Protein AF-A0A6C0CX23-F1 (afdb_monomer_lite)

Radius of gyration: 20.3 Å; chains: 1; bounding box: 56×24×52 Å

InterPro domains:
  IPR005183 Domain of unknown function DUF305, CopM-like [PF03713] (62-118)
  IPR012347 Ferritin-like [G3DSA:1.20.1260.10] (58-123)
  IPR036640 ABC transporter type 1, transmembrane domain superfamily [SSF90123] (1-68)

Secondary structure (DSSP, 8-state):
--SSGGG----HHHHHHHHHHHHHHHHHHHHHHHHHHT---HHHHHHHHHHHHHHHHHHHTTTT--HHHHHHHHHHHHHHHHHHHHHHHTT---HHHHHHHHHHHHHHHHHHHHHHHHHHHT-

pLDDT: mean 91.11, std 6.77, range [58.19, 98.0]

Foldseek 3Di:
DFLDPVLDDDAVLVVLVVVLVVLVVVVVVLVVVCVVVVHDPVVSVVVSVVVNVVSVVCSVVVPPQDPLRVLSVLLRVLRVLLVVLVVVCVPDPDPVSVVVSVVSNVVSVVSSVVSVVVNVVVD

Sequence (123 aa):
MTNDVTNIRNSLGKLYISTIMAFLMGIVEVMMHDFYSGVLSLQYYIPLFVILGTLYYLYKKQYKVNDKEYLNEMIEHHSMALLTSDEILKKTKDDNMILLADSIIKGQQKEISIMKQMVQNMS

Organism: NCBI:txid1070528

Structure (mmCIF, N/CA/C/O backbone):
data_AF-A0A6C0CX23-F1
#
_entry.id   AF-A0A6C0CX23-F1
#
loop_
_atom_site.group_PDB
_atom_site.id
_atom_site.type_symbol
_atom_site.label_atom_id
_atom_site.label_alt_id
_atom_site.label_comp_id
_atom_site.label_asym_id
_atom_site.label_entity_id
_atom_site.label_seq_id
_atom_site.pdbx_PDB_ins_code
_atom_site.Cartn_x
_atom_site.Cartn_y
_atom_site.Cartn_z
_atom_site.occupancy
_atom_site.B_iso_or_equiv
_atom_site.auth_seq_id
_atom_site.auth_comp_id
_atom_site.auth_asym_id
_atom_site.auth_atom_id
_atom_site.pdbx_PDB_model_num
ATOM 1 N N . MET A 1 1 ? -2.390 -7.405 4.747 1.00 62.03 1 MET A N 1
ATOM 2 C CA . MET A 1 1 ? -2.659 -8.147 5.999 1.00 62.03 1 MET A CA 1
ATOM 3 C C . MET A 1 1 ? -3.810 -7.435 6.674 1.00 62.03 1 MET A C 1
ATOM 5 O O . MET A 1 1 ? -3.623 -6.289 7.032 1.00 62.03 1 MET A O 1
ATOM 9 N N . THR A 1 2 ? -4.991 -8.035 6.769 1.00 75.44 2 THR A N 1
ATOM 10 C CA . THR A 1 2 ? -6.193 -7.390 7.329 1.00 75.44 2 THR A CA 1
ATOM 11 C C . THR A 1 2 ? -6.695 -8.192 8.523 1.00 75.44 2 THR A C 1
ATOM 13 O O . THR A 1 2 ? -6.421 -9.388 8.610 1.00 75.44 2 THR A O 1
ATOM 16 N N . ASN A 1 3 ? -7.420 -7.555 9.446 1.00 76.62 3 ASN A N 1
ATOM 17 C CA . ASN A 1 3 ? -8.050 -8.267 10.565 1.00 76.62 3 ASN A CA 1
ATOM 18 C C . ASN A 1 3 ? -9.159 -9.241 10.115 1.00 76.62 3 ASN A C 1
ATOM 20 O O . ASN A 1 3 ? -9.417 -10.233 10.785 1.00 76.62 3 ASN A O 1
ATOM 24 N N . ASP A 1 4 ? -9.786 -8.966 8.970 1.00 79.50 4 ASP A N 1
ATOM 25 C CA . ASP A 1 4 ? -10.860 -9.758 8.377 1.00 79.50 4 ASP A CA 1
ATOM 26 C C . ASP A 1 4 ? -10.644 -9.871 6.860 1.00 79.50 4 ASP A C 1
ATOM 28 O O . ASP A 1 4 ? -10.251 -8.904 6.194 1.00 79.50 4 ASP A O 1
ATOM 32 N N . VAL A 1 5 ? -10.916 -11.049 6.298 1.00 75.25 5 VAL A N 1
ATOM 33 C CA . VAL A 1 5 ? -10.810 -11.335 4.858 1.00 75.25 5 VAL A CA 1
ATOM 34 C C . VAL A 1 5 ? -11.750 -10.473 4.009 1.00 75.25 5 VAL A C 1
ATOM 36 O O . VAL A 1 5 ? -11.439 -10.167 2.861 1.00 75.25 5 VAL A O 1
ATOM 39 N N . THR A 1 6 ? -12.866 -10.013 4.573 1.00 76.94 6 THR A N 1
ATOM 40 C CA . THR A 1 6 ? -13.838 -9.131 3.902 1.00 76.94 6 THR A CA 1
ATOM 41 C C . THR A 1 6 ? -13.318 -7.707 3.685 1.00 76.94 6 THR A C 1
ATOM 43 O O . THR A 1 6 ? -13.873 -6.950 2.880 1.00 76.94 6 THR A O 1
ATOM 46 N N . ASN A 1 7 ? -12.247 -7.328 4.388 1.00 78.19 7 ASN A N 1
ATOM 47 C CA . ASN A 1 7 ? -11.593 -6.029 4.247 1.00 78.19 7 ASN A CA 1
ATOM 48 C C . ASN A 1 7 ? -10.483 -6.037 3.185 1.00 78.19 7 ASN A C 1
ATOM 50 O O . ASN A 1 7 ? -9.908 -4.986 2.920 1.00 78.19 7 ASN A O 1
ATOM 54 N N . ILE A 1 8 ? -10.197 -7.181 2.551 1.00 78.31 8 ILE A N 1
ATOM 55 C CA . ILE A 1 8 ? -9.238 -7.254 1.444 1.00 78.31 8 ILE A CA 1
ATOM 56 C C . ILE A 1 8 ? -9.854 -6.581 0.216 1.00 78.31 8 ILE A C 1
ATOM 58 O O . ILE A 1 8 ? -10.896 -7.004 -0.292 1.00 78.31 8 ILE A O 1
ATOM 62 N N . ARG A 1 9 ? -9.203 -5.525 -0.276 1.00 78.69 9 ARG A N 1
ATOM 63 C CA . ARG A 1 9 ? -9.638 -4.767 -1.453 1.00 78.69 9 ARG A CA 1
ATOM 64 C C . ARG A 1 9 ? -8.506 -4.713 -2.477 1.00 78.69 9 ARG A C 1
ATOM 66 O O . ARG A 1 9 ? -7.341 -4.513 -2.140 1.00 78.69 9 ARG A O 1
ATOM 73 N N . ASN A 1 10 ? -8.834 -4.876 -3.754 1.00 77.81 10 ASN A N 1
ATOM 74 C CA . ASN A 1 10 ? -7.881 -4.594 -4.827 1.00 77.81 10 ASN A CA 1
ATOM 75 C C . ASN A 1 10 ? -7.919 -3.090 -5.115 1.00 77.81 10 ASN A C 1
ATOM 77 O O . ASN A 1 10 ? -8.997 -2.545 -5.350 1.00 77.81 10 ASN A O 1
ATOM 81 N N . SER A 1 11 ? -6.761 -2.429 -5.074 1.00 80.38 11 SER A N 1
ATOM 82 C CA . SER A 1 11 ? -6.629 -1.001 -5.376 1.00 80.38 11 SER A CA 1
ATOM 83 C C . SER A 1 11 ? -5.547 -0.760 -6.425 1.00 80.38 11 SER A C 1
ATOM 85 O O . SER A 1 11 ? -4.601 -1.546 -6.564 1.00 80.38 11 SER A O 1
ATOM 87 N N . LEU A 1 12 ? -5.673 0.351 -7.155 1.00 82.19 12 LEU A N 1
ATOM 88 C CA . LEU A 1 12 ? -4.628 0.804 -8.070 1.00 82.19 12 LEU A CA 1
ATOM 89 C C . LEU A 1 12 ? -3.321 1.108 -7.324 1.00 82.19 12 LEU A C 1
ATOM 91 O O . LEU A 1 12 ? -2.249 0.837 -7.861 1.00 82.19 12 LEU A O 1
ATOM 95 N N . GLY A 1 13 ? -3.388 1.582 -6.075 1.00 82.19 13 GLY A N 1
ATOM 96 C CA . GLY A 1 13 ? -2.213 1.805 -5.227 1.00 82.19 13 GLY A CA 1
ATOM 97 C C . GLY A 1 13 ? -1.351 0.549 -5.070 1.00 82.19 13 GLY A C 1
ATOM 98 O O . GLY A 1 13 ? -0.141 0.590 -5.301 1.00 82.19 13 GLY A O 1
ATOM 99 N N . LYS A 1 14 ? -1.969 -0.608 -4.796 1.00 84.00 14 LYS A N 1
ATOM 100 C CA . LYS A 1 14 ? -1.255 -1.898 -4.725 1.00 84.00 14 LYS A CA 1
ATOM 101 C C . LYS A 1 14 ? -0.624 -2.305 -6.051 1.00 84.00 14 LYS A C 1
ATOM 103 O O . LYS A 1 14 ? 0.480 -2.851 -6.057 1.00 84.00 14 LYS A O 1
ATOM 108 N N . LEU A 1 15 ? -1.300 -2.044 -7.170 1.00 87.12 15 LEU A N 1
ATOM 109 C CA . LEU A 1 15 ? -0.735 -2.278 -8.500 1.00 87.12 15 LEU A CA 1
ATOM 110 C C . LEU A 1 15 ? 0.508 -1.413 -8.729 1.00 87.12 15 LEU A C 1
ATOM 112 O O . LEU A 1 15 ? 1.536 -1.942 -9.146 1.00 87.12 15 LEU A O 1
ATOM 116 N N . TYR A 1 16 ? 0.465 -0.121 -8.390 1.00 86.88 16 TYR A N 1
ATOM 117 C CA . TYR A 1 16 ? 1.638 0.753 -8.482 1.00 86.88 16 TYR A CA 1
ATOM 118 C C . TYR A 1 16 ? 2.799 0.245 -7.619 1.00 86.88 16 TYR A C 1
ATOM 120 O O . TYR A 1 16 ? 3.908 0.091 -8.128 1.00 86.88 16 TYR A O 1
ATOM 128 N N . ILE A 1 17 ? 2.555 -0.064 -6.340 1.00 88.12 17 ILE A N 1
ATOM 129 C CA . ILE A 1 17 ? 3.605 -0.502 -5.405 1.00 88.12 17 ILE A CA 1
ATOM 130 C C . ILE A 1 17 ? 4.211 -1.846 -5.831 1.00 88.12 17 ILE A C 1
ATOM 132 O O . ILE A 1 17 ? 5.432 -1.986 -5.857 1.00 88.12 17 ILE A O 1
ATOM 136 N N . SER A 1 18 ? 3.381 -2.826 -6.203 1.00 91.94 18 SER A N 1
ATOM 137 C CA . SER A 1 18 ? 3.869 -4.134 -6.669 1.00 91.94 18 SER A CA 1
ATOM 138 C C . SER A 1 18 ? 4.678 -4.018 -7.960 1.00 91.94 18 SER A C 1
ATOM 140 O O . SER A 1 18 ? 5.728 -4.647 -8.083 1.00 91.94 18 SER A O 1
ATOM 142 N N . THR A 1 19 ? 4.250 -3.154 -8.883 1.00 92.00 19 THR A N 1
ATOM 143 C CA . THR A 1 19 ? 4.990 -2.881 -10.119 1.00 92.00 19 THR A CA 1
ATOM 144 C C . THR A 1 19 ? 6.337 -2.229 -9.808 1.00 92.00 19 THR A C 1
ATOM 146 O O . THR A 1 19 ? 7.364 -2.709 -10.278 1.00 92.00 19 THR A O 1
ATOM 149 N N . ILE A 1 20 ? 6.374 -1.192 -8.962 1.00 93.12 20 ILE A N 1
ATOM 150 C CA . ILE A 1 20 ? 7.627 -0.539 -8.539 1.00 93.12 20 ILE A CA 1
ATOM 151 C C . ILE A 1 20 ? 8.591 -1.555 -7.913 1.00 93.12 20 ILE A C 1
ATOM 153 O O . ILE A 1 20 ? 9.775 -1.550 -8.244 1.00 93.12 20 ILE A O 1
ATOM 157 N N . MET A 1 21 ? 8.092 -2.455 -7.062 1.00 93.75 21 MET A N 1
ATOM 158 C CA . MET A 1 21 ? 8.912 -3.501 -6.449 1.00 93.75 21 MET A CA 1
ATOM 159 C C . MET A 1 21 ? 9.492 -4.467 -7.487 1.00 93.75 21 MET A C 1
ATOM 161 O O . MET A 1 21 ? 10.675 -4.786 -7.423 1.00 93.75 21 MET A O 1
ATOM 165 N N . ALA A 1 22 ? 8.695 -4.891 -8.471 1.00 94.19 22 ALA A N 1
ATOM 166 C CA . ALA A 1 22 ? 9.182 -5.737 -9.558 1.00 94.19 22 ALA A CA 1
ATOM 167 C C . ALA A 1 22 ? 10.322 -5.058 -10.340 1.00 94.19 22 ALA A C 1
ATOM 169 O O . ALA A 1 22 ? 11.335 -5.690 -10.629 1.00 94.19 22 ALA A O 1
ATOM 170 N N . PHE A 1 23 ? 10.209 -3.755 -10.614 1.00 93.50 23 PHE A N 1
ATOM 171 C CA . PHE A 1 23 ? 11.271 -2.996 -11.282 1.00 93.50 23 PHE A CA 1
ATOM 172 C C . PHE A 1 23 ? 12.522 -2.814 -10.410 1.00 93.50 23 PHE A C 1
ATOM 174 O O . PHE A 1 23 ? 13.633 -2.908 -10.927 1.00 93.50 23 PHE A O 1
ATOM 181 N N . LEU A 1 24 ? 12.368 -2.604 -9.098 1.00 94.25 24 LEU A N 1
ATOM 182 C CA . LEU A 1 24 ? 13.500 -2.581 -8.163 1.00 94.25 24 LEU A CA 1
ATOM 183 C C . LEU A 1 24 ? 14.232 -3.927 -8.131 1.00 94.25 24 LEU A C 1
ATOM 185 O O . LEU A 1 24 ? 15.460 -3.950 -8.183 1.00 94.25 24 LEU A O 1
ATOM 189 N N . MET A 1 25 ? 13.495 -5.040 -8.105 1.00 95.06 25 MET A N 1
ATOM 190 C CA . MET A 1 25 ? 14.083 -6.379 -8.198 1.00 95.06 25 MET A CA 1
ATOM 191 C C . MET A 1 25 ? 14.804 -6.586 -9.531 1.00 95.06 25 MET A C 1
ATOM 193 O O . MET A 1 25 ? 15.925 -7.082 -9.532 1.00 95.06 25 MET A O 1
ATOM 197 N N . GLY A 1 26 ? 14.239 -6.106 -10.642 1.00 93.44 26 GLY A N 1
ATOM 198 C CA . GLY A 1 26 ? 14.914 -6.118 -11.941 1.00 93.44 26 GLY A CA 1
ATOM 199 C C . GLY A 1 26 ? 16.259 -5.379 -11.929 1.00 93.44 26 GLY A C 1
ATOM 200 O O . GLY A 1 26 ? 17.226 -5.858 -12.515 1.00 93.44 26 GLY A O 1
ATOM 201 N N . ILE A 1 27 ? 16.372 -4.254 -11.210 1.00 94.06 27 ILE A N 1
ATOM 202 C CA . ILE A 1 27 ? 17.661 -3.558 -11.029 1.00 94.06 27 ILE A CA 1
ATOM 203 C C . ILE A 1 27 ? 18.653 -4.443 -10.265 1.00 94.06 27 ILE A C 1
ATOM 205 O O . ILE A 1 27 ? 19.814 -4.539 -10.661 1.00 94.06 27 ILE A O 1
ATOM 209 N N . VAL A 1 28 ? 18.207 -5.103 -9.192 1.00 94.75 28 VAL A N 1
ATOM 210 C CA . VAL A 1 28 ? 19.055 -6.013 -8.406 1.00 94.75 28 VAL A CA 1
ATOM 211 C C . VAL A 1 28 ? 19.523 -7.199 -9.252 1.00 94.75 28 VAL A C 1
ATOM 213 O O . VAL A 1 28 ? 20.696 -7.552 -9.192 1.00 94.75 28 VAL A O 1
ATOM 216 N N . GLU A 1 29 ? 18.652 -7.787 -10.071 1.00 94.06 29 GLU A N 1
ATOM 217 C CA . GLU A 1 29 ? 18.990 -8.900 -10.967 1.00 94.06 29 GLU A CA 1
ATOM 218 C C . GLU A 1 29 ? 20.042 -8.511 -12.011 1.00 94.06 29 GLU A C 1
ATOM 220 O O . GLU A 1 29 ? 21.037 -9.222 -12.169 1.00 94.06 29 GLU A O 1
ATOM 225 N N . VAL A 1 30 ? 19.877 -7.358 -12.671 1.00 93.50 30 VAL A N 1
ATOM 226 C CA . VAL A 1 30 ? 20.875 -6.836 -13.622 1.00 93.50 30 VAL A CA 1
ATOM 227 C C . VAL A 1 30 ? 22.201 -6.563 -12.909 1.00 93.50 30 VAL A C 1
ATOM 229 O O . VAL A 1 30 ? 23.259 -6.914 -13.425 1.00 93.50 30 VAL A O 1
ATOM 232 N N . MET A 1 31 ? 22.156 -6.015 -11.693 1.00 93.44 31 MET A N 1
ATOM 233 C CA . MET A 1 31 ? 23.352 -5.746 -10.895 1.00 93.44 31 MET A CA 1
ATOM 234 C C . MET A 1 31 ? 24.081 -7.029 -10.481 1.00 93.44 31 MET A C 1
ATOM 236 O O . MET A 1 31 ? 25.307 -7.091 -10.564 1.00 93.44 31 MET A O 1
ATOM 240 N N . MET A 1 32 ? 23.351 -8.071 -10.075 1.00 94.06 32 MET A N 1
ATOM 241 C CA . MET A 1 32 ? 23.938 -9.379 -9.768 1.00 94.06 32 MET A CA 1
ATOM 242 C C . MET A 1 32 ? 24.561 -10.022 -11.009 1.00 94.06 32 MET A C 1
ATOM 244 O O . MET A 1 32 ? 25.669 -10.554 -10.928 1.00 94.06 32 MET A O 1
ATOM 248 N N . HIS A 1 33 ? 23.876 -9.956 -12.154 1.00 93.50 33 HIS A N 1
ATOM 249 C CA . HIS A 1 33 ? 24.398 -10.463 -13.419 1.00 93.50 33 HIS A CA 1
ATOM 250 C C . HIS A 1 33 ? 25.698 -9.751 -13.810 1.00 93.50 33 HIS A C 1
ATOM 252 O O . HIS A 1 33 ? 26.694 -10.411 -14.105 1.00 93.50 33 HIS A O 1
ATOM 2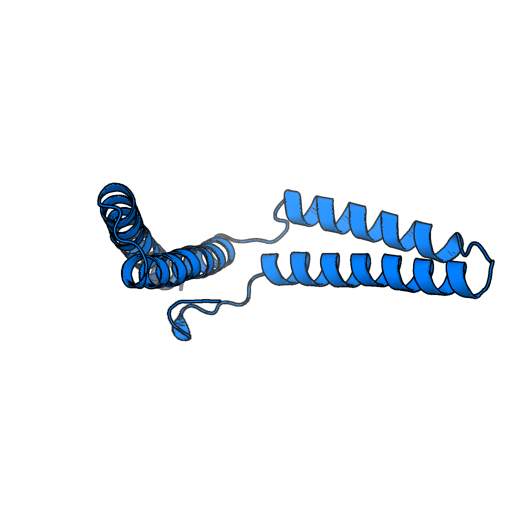58 N N . ASP A 1 34 ? 25.708 -8.419 -13.785 1.00 92.94 34 ASP A N 1
ATOM 259 C CA . ASP A 1 34 ? 26.866 -7.588 -14.129 1.00 92.94 34 ASP 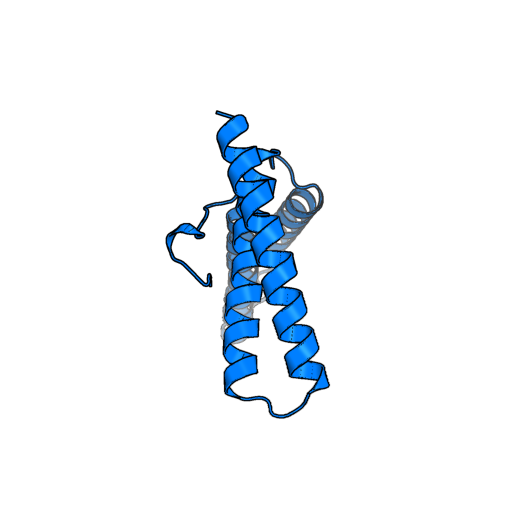A CA 1
ATOM 260 C C . ASP A 1 34 ? 28.054 -7.845 -13.193 1.00 92.94 34 ASP A C 1
ATOM 262 O O . ASP A 1 34 ? 29.189 -7.996 -13.647 1.00 92.94 34 ASP A O 1
ATOM 266 N N . PHE A 1 35 ? 27.793 -8.002 -11.892 1.00 92.75 35 PHE A N 1
ATOM 267 C CA . PHE A 1 35 ? 28.823 -8.365 -10.920 1.00 92.75 35 PHE A CA 1
ATOM 268 C C . PHE A 1 35 ? 29.438 -9.742 -11.208 1.00 92.75 35 PHE A C 1
ATOM 270 O O . PHE A 1 35 ? 30.656 -9.897 -11.145 1.00 92.75 35 PHE A O 1
ATOM 277 N N . TYR A 1 36 ? 28.616 -10.739 -11.550 1.00 94.75 36 TYR A N 1
ATOM 278 C CA . TYR A 1 36 ? 29.088 -12.095 -11.850 1.00 94.75 36 TYR A CA 1
ATOM 279 C C . TYR A 1 36 ? 29.837 -12.190 -13.189 1.00 94.75 36 TYR A C 1
ATOM 281 O O . TYR A 1 36 ? 30.808 -12.934 -13.310 1.00 94.75 36 TYR A O 1
ATOM 289 N N . SER A 1 37 ? 29.393 -11.442 -14.197 1.00 90.44 37 SER A N 1
ATOM 290 C CA . SER A 1 37 ? 29.947 -11.475 -15.558 1.00 90.44 37 SER A CA 1
ATOM 291 C C . SER A 1 37 ? 31.075 -10.463 -15.794 1.00 90.44 37 SER A C 1
ATOM 293 O O . SER A 1 37 ? 31.747 -10.532 -16.823 1.00 90.44 37 SER A O 1
ATOM 295 N N . GLY A 1 38 ? 31.308 -9.539 -14.856 1.00 91.38 38 GLY A N 1
ATOM 296 C CA . GLY A 1 38 ? 32.348 -8.514 -14.954 1.00 91.38 38 GLY A CA 1
ATOM 297 C C . GLY A 1 38 ? 32.091 -7.468 -16.043 1.00 91.38 38 GLY A C 1
ATOM 298 O O . GLY A 1 38 ? 33.024 -6.776 -16.450 1.00 91.38 38 GLY A O 1
ATOM 299 N N . VAL A 1 39 ? 30.852 -7.354 -16.535 1.00 89.88 39 VAL A N 1
ATOM 300 C CA . VAL A 1 39 ? 30.442 -6.344 -17.523 1.00 89.88 39 VAL A CA 1
ATOM 301 C C . VAL A 1 39 ? 29.531 -5.301 -16.885 1.00 89.88 39 VAL A C 1
ATOM 303 O O . VAL A 1 39 ? 28.952 -5.533 -15.832 1.00 89.88 39 VAL A O 1
ATOM 306 N N . LEU A 1 40 ? 29.390 -4.145 -17.534 1.00 88.81 40 LEU A N 1
ATOM 307 C CA . LEU A 1 40 ? 28.451 -3.105 -17.118 1.00 88.81 40 LEU A CA 1
ATOM 308 C C . LEU A 1 40 ? 27.384 -2.912 -18.197 1.00 88.81 40 LEU A C 1
ATOM 310 O O . LEU A 1 40 ? 27.614 -2.243 -19.209 1.00 88.81 40 LEU A O 1
ATOM 314 N N . SER A 1 41 ? 26.199 -3.476 -17.977 1.00 88.12 41 SER A N 1
ATOM 315 C CA . SER A 1 41 ? 25.123 -3.514 -18.968 1.00 88.12 41 SER A CA 1
ATOM 316 C C . SER A 1 41 ? 24.245 -2.260 -18.904 1.00 88.12 41 SER A C 1
ATOM 318 O O . SER A 1 41 ? 23.045 -2.311 -18.625 1.00 88.12 41 SER A O 1
ATOM 320 N N . LEU A 1 42 ? 24.846 -1.102 -19.195 1.00 87.75 42 LEU A N 1
ATOM 321 C CA . LEU A 1 42 ? 24.230 0.226 -19.044 1.00 87.75 42 LEU A CA 1
ATOM 322 C C . LEU A 1 42 ? 22.903 0.389 -19.816 1.00 87.75 42 LEU A C 1
ATOM 324 O O . LEU A 1 42 ? 22.011 1.119 -19.381 1.00 87.75 42 LEU A O 1
ATOM 328 N N . GLN A 1 43 ? 22.740 -0.359 -20.912 1.00 90.69 43 GLN A N 1
ATOM 329 C CA . GLN A 1 43 ? 21.519 -0.414 -21.722 1.00 90.69 43 GLN A CA 1
ATOM 330 C C . GLN A 1 43 ? 20.261 -0.848 -20.949 1.00 90.69 43 GLN A C 1
ATOM 332 O O . GLN A 1 43 ? 19.169 -0.433 -21.325 1.00 90.69 43 GLN A O 1
ATOM 337 N N . TYR A 1 44 ? 20.387 -1.641 -19.875 1.00 90.81 44 TYR A N 1
ATOM 338 C CA . TYR A 1 44 ? 19.238 -2.086 -19.072 1.00 90.81 44 TYR A CA 1
ATOM 339 C C . TYR A 1 44 ? 18.902 -1.110 -17.940 1.00 90.81 44 TYR A C 1
ATOM 341 O O . TYR A 1 44 ? 17.730 -0.914 -17.628 1.00 90.81 44 TYR A O 1
ATOM 349 N N . TYR A 1 45 ? 19.895 -0.433 -17.359 1.00 92.38 45 TYR A N 1
ATOM 350 C CA . TYR A 1 45 ? 19.650 0.512 -16.265 1.00 92.38 45 TYR A CA 1
ATOM 351 C C . TYR A 1 45 ? 18.880 1.751 -16.723 1.00 92.38 45 TYR A C 1
ATOM 353 O O . TYR A 1 45 ? 17.950 2.168 -16.036 1.00 92.38 45 TYR A O 1
ATOM 361 N N . ILE A 1 46 ? 19.220 2.328 -17.882 1.00 92.94 46 ILE A N 1
ATOM 362 C CA . ILE A 1 46 ? 18.549 3.536 -18.398 1.00 92.94 46 ILE A CA 1
ATOM 363 C C . ILE A 1 46 ? 17.018 3.360 -18.469 1.00 92.94 46 ILE A C 1
ATOM 365 O O . ILE A 1 46 ? 16.311 4.152 -17.838 1.00 92.94 46 ILE A O 1
ATOM 369 N N . PRO A 1 47 ? 16.466 2.352 -19.176 1.00 94.25 47 PRO A N 1
ATOM 370 C CA . PRO A 1 47 ? 15.020 2.171 -19.244 1.00 94.25 47 PRO A CA 1
ATOM 371 C C . PRO A 1 47 ? 14.411 1.828 -17.880 1.00 94.25 47 PRO A C 1
ATOM 373 O O . PRO A 1 47 ? 13.345 2.354 -17.565 1.00 94.25 47 PRO A O 1
ATOM 376 N N . LEU A 1 48 ? 15.084 1.026 -17.043 1.00 93.25 48 LEU A N 1
ATOM 377 C CA . LEU A 1 48 ? 14.600 0.701 -15.694 1.00 93.25 48 LEU A CA 1
ATOM 378 C C . LEU A 1 48 ? 14.422 1.962 -14.835 1.00 93.25 48 LEU A C 1
ATOM 380 O O . LEU A 1 48 ? 13.356 2.154 -14.251 1.00 93.25 48 LEU A O 1
ATOM 384 N N . PHE A 1 49 ? 15.410 2.862 -14.807 1.00 93.88 49 PHE A N 1
ATOM 385 C CA . PHE A 1 49 ? 15.323 4.113 -14.045 1.00 93.88 49 PHE A CA 1
ATOM 386 C C . PHE A 1 49 ? 14.274 5.082 -14.605 1.00 93.88 49 PHE A C 1
ATOM 388 O O . PHE A 1 49 ? 13.551 5.708 -13.828 1.00 93.88 49 PHE A O 1
ATOM 395 N N . VAL A 1 50 ? 14.139 5.191 -15.932 1.00 95.50 50 VAL A N 1
ATOM 396 C CA . VAL A 1 50 ? 13.107 6.036 -16.565 1.00 95.50 50 VAL A CA 1
ATOM 397 C C . VAL A 1 50 ? 11.700 5.528 -16.238 1.00 95.50 50 VAL A C 1
ATOM 399 O O . VAL A 1 50 ? 10.825 6.319 -15.864 1.00 95.50 50 VAL A O 1
ATOM 402 N N . ILE A 1 51 ? 11.477 4.214 -16.334 1.00 94.62 51 ILE A N 1
ATOM 403 C CA . ILE A 1 51 ? 10.191 3.594 -15.995 1.00 94.62 51 ILE A CA 1
ATOM 404 C C . ILE A 1 51 ? 9.890 3.794 -14.509 1.00 94.62 51 ILE A C 1
ATOM 406 O O . ILE A 1 51 ? 8.795 4.236 -14.162 1.00 94.62 51 ILE A O 1
ATOM 410 N N . LEU A 1 52 ? 10.864 3.544 -13.634 1.00 94.50 52 LEU A N 1
ATOM 411 C CA . LEU A 1 52 ? 10.696 3.683 -12.190 1.00 94.50 52 LEU A CA 1
ATOM 412 C C . LEU A 1 52 ? 10.394 5.133 -11.786 1.00 94.50 52 LEU A C 1
ATOM 414 O O . LEU A 1 52 ? 9.476 5.367 -11.001 1.00 94.50 52 LEU A O 1
ATOM 418 N N . GLY A 1 53 ? 11.083 6.113 -12.379 1.00 94.44 53 GLY A N 1
ATOM 419 C CA . GLY A 1 53 ? 10.795 7.536 -12.173 1.00 94.44 53 GLY A CA 1
ATOM 420 C C . GLY A 1 53 ? 9.389 7.931 -12.636 1.00 94.44 53 GLY A C 1
ATOM 421 O O . GLY A 1 53 ? 8.683 8.660 -11.935 1.00 94.44 53 GLY A O 1
ATOM 422 N N . THR A 1 54 ? 8.945 7.396 -13.776 1.00 93.75 54 THR A N 1
ATOM 423 C CA . THR A 1 54 ? 7.589 7.625 -14.299 1.00 93.75 54 THR A CA 1
ATOM 424 C C . THR A 1 54 ? 6.524 7.015 -13.384 1.00 93.75 54 THR A C 1
ATOM 426 O O . THR A 1 54 ? 5.564 7.693 -13.019 1.00 93.75 54 THR A O 1
ATOM 429 N N . LEU A 1 55 ? 6.701 5.760 -12.959 1.00 92.50 55 LEU A N 1
ATOM 430 C CA . LEU A 1 55 ? 5.791 5.079 -12.031 1.00 92.50 55 LEU A CA 1
ATOM 431 C C . LEU A 1 55 ? 5.725 5.786 -10.675 1.00 92.50 55 LEU A C 1
ATOM 433 O O . LEU A 1 55 ? 4.633 5.989 -10.146 1.00 92.50 55 LEU A O 1
ATOM 437 N N . TYR A 1 56 ? 6.870 6.221 -10.143 1.00 92.38 56 TYR A N 1
ATOM 438 C CA . TYR A 1 56 ? 6.932 7.009 -8.914 1.00 92.38 56 TYR A CA 1
ATOM 439 C C . TYR A 1 56 ? 6.140 8.318 -9.037 1.00 92.38 56 TYR A C 1
ATOM 441 O O . TYR A 1 56 ? 5.354 8.658 -8.150 1.00 92.38 56 TYR A O 1
ATOM 449 N N . TYR A 1 57 ? 6.292 9.035 -10.155 1.00 93.94 57 TYR A N 1
ATOM 450 C CA . TYR A 1 57 ? 5.529 10.256 -10.417 1.00 93.94 57 TYR A CA 1
ATOM 451 C C . TYR A 1 57 ? 4.015 9.994 -10.480 1.00 93.94 57 TYR A C 1
ATOM 453 O O . TYR A 1 57 ? 3.238 10.723 -9.858 1.00 93.94 57 TYR A O 1
ATOM 461 N N . LEU A 1 58 ? 3.589 8.940 -11.186 1.00 91.44 58 LEU A N 1
ATOM 462 C CA . LEU A 1 58 ? 2.175 8.560 -11.292 1.00 91.44 58 LEU A CA 1
ATOM 463 C C . LEU A 1 58 ? 1.576 8.166 -9.937 1.00 91.44 58 LEU A C 1
ATOM 465 O O . LEU A 1 58 ? 0.472 8.608 -9.613 1.00 91.44 58 LEU A O 1
ATOM 469 N N . TYR A 1 59 ? 2.322 7.403 -9.133 1.00 89.38 59 TYR A N 1
ATOM 470 C CA . TYR A 1 59 ? 1.927 7.028 -7.776 1.00 89.38 59 TYR A CA 1
ATOM 471 C C . TYR A 1 59 ? 1.774 8.257 -6.877 1.00 89.38 59 TYR A C 1
ATOM 473 O O . TYR A 1 59 ? 0.752 8.419 -6.211 1.00 89.38 59 TYR A O 1
ATOM 481 N N . LYS A 1 60 ? 2.744 9.181 -6.901 1.00 89.00 60 LYS A N 1
ATOM 482 C CA . LYS A 1 60 ? 2.677 10.418 -6.108 1.00 89.00 60 LYS A CA 1
ATOM 483 C C . LYS A 1 60 ? 1.478 11.285 -6.493 1.00 89.00 60 LYS A C 1
ATOM 485 O O . LYS A 1 60 ? 0.872 11.912 -5.631 1.00 89.00 60 LYS A O 1
ATOM 490 N N . LYS A 1 61 ? 1.133 11.322 -7.780 1.00 90.88 61 LYS A N 1
ATOM 491 C CA . LYS A 1 61 ? -0.027 12.066 -8.283 1.00 90.88 61 LYS A CA 1
ATOM 492 C C . LYS A 1 61 ? -1.356 11.337 -8.051 1.00 90.88 61 LYS A C 1
ATOM 494 O O . LYS A 1 61 ? -2.395 11.929 -8.319 1.00 90.88 61 LYS A O 1
ATOM 499 N N . GLN A 1 62 ? -1.328 10.082 -7.587 1.00 84.25 62 GLN A N 1
ATOM 500 C CA . GLN A 1 62 ? -2.508 9.222 -7.437 1.00 84.25 62 GLN A CA 1
ATOM 501 C C . GLN A 1 62 ? -3.336 9.182 -8.734 1.00 84.25 62 GLN A C 1
ATOM 503 O O . GLN A 1 62 ? -4.560 9.311 -8.747 1.00 84.25 62 GLN A O 1
ATOM 508 N N . TYR A 1 63 ? -2.646 9.060 -9.873 1.00 81.81 63 TYR A N 1
ATOM 509 C CA . TYR A 1 63 ? -3.288 9.143 -11.180 1.00 81.81 63 TYR A CA 1
ATOM 510 C C . TYR A 1 63 ? -4.263 7.972 -11.383 1.00 81.81 63 TYR A C 1
ATOM 512 O O . TYR A 1 63 ? -3.851 6.811 -11.323 1.00 81.81 63 TYR A O 1
ATOM 520 N N . LYS A 1 64 ? -5.531 8.307 -11.671 1.00 83.06 64 LYS A N 1
ATOM 521 C CA . LYS A 1 64 ? -6.703 7.413 -11.803 1.00 83.06 64 LYS A CA 1
ATOM 522 C C . LYS A 1 64 ? -7.296 6.852 -10.507 1.00 83.06 64 LYS A C 1
ATOM 524 O O . LYS A 1 64 ? -8.254 6.095 -10.605 1.00 83.06 64 LYS A O 1
ATOM 529 N N . VAL A 1 65 ? -6.816 7.254 -9.333 1.00 86.19 65 VAL A N 1
ATOM 530 C CA . VAL A 1 65 ? -7.460 6.863 -8.072 1.00 86.19 65 VAL A CA 1
ATOM 531 C C . VAL A 1 65 ? -8.721 7.700 -7.879 1.00 86.19 65 VAL A C 1
ATOM 533 O O . VAL A 1 65 ? -8.651 8.924 -7.784 1.00 86.19 65 VAL A O 1
ATOM 536 N N . ASN A 1 66 ? -9.880 7.044 -7.878 1.00 89.00 66 ASN A N 1
ATOM 537 C CA . ASN A 1 66 ? -11.175 7.681 -7.621 1.00 89.00 66 ASN A CA 1
ATOM 538 C C . ASN A 1 66 ? -11.577 7.564 -6.140 1.00 89.00 66 ASN A C 1
ATOM 540 O O . ASN A 1 66 ? -10.974 6.802 -5.384 1.00 89.00 66 ASN A O 1
ATOM 544 N N . ASP A 1 67 ? -12.628 8.280 -5.732 1.00 91.31 67 ASP A N 1
ATOM 545 C CA . ASP A 1 67 ? -13.099 8.301 -4.338 1.00 91.31 67 ASP A CA 1
ATOM 546 C C . ASP A 1 67 ? -13.401 6.894 -3.796 1.00 91.31 67 ASP A C 1
ATOM 548 O O . ASP A 1 67 ? -13.063 6.567 -2.660 1.00 91.31 67 ASP A O 1
ATOM 552 N N . LYS A 1 68 ? -13.984 6.018 -4.624 1.00 90.25 68 LYS A N 1
ATOM 553 C CA . LYS A 1 68 ? -14.310 4.638 -4.238 1.00 90.25 68 LYS A CA 1
ATOM 554 C C . LYS A 1 68 ? -13.053 3.797 -4.009 1.00 90.25 68 LYS A C 1
ATOM 556 O O . LYS A 1 68 ? -12.999 3.027 -3.053 1.00 90.25 68 LYS A O 1
ATOM 561 N N . GLU A 1 69 ? -12.051 3.921 -4.872 1.00 88.81 69 GLU A N 1
ATOM 562 C CA . GLU A 1 69 ? -10.753 3.255 -4.727 1.00 88.81 69 GLU A CA 1
ATOM 563 C C . GLU A 1 69 ? -9.992 3.769 -3.510 1.00 88.81 69 GLU A C 1
ATOM 565 O O . GLU A 1 69 ? -9.468 2.958 -2.747 1.00 88.81 69 GLU A O 1
ATOM 570 N N . TYR A 1 70 ? -10.008 5.083 -3.284 1.00 90.81 70 TYR A N 1
ATOM 571 C CA . TYR A 1 70 ? -9.433 5.700 -2.095 1.00 90.81 70 TYR A CA 1
ATOM 572 C C . TYR A 1 70 ? -10.068 5.144 -0.813 1.00 90.81 70 TYR A C 1
ATOM 574 O O . TYR A 1 70 ? -9.359 4.659 0.069 1.00 90.81 70 TYR A O 1
ATOM 582 N N . LEU A 1 71 ? -11.403 5.121 -0.728 1.00 92.44 71 LEU A N 1
ATOM 583 C CA . LEU A 1 71 ? -12.114 4.569 0.431 1.00 92.44 71 LEU A CA 1
ATOM 584 C C . LEU A 1 71 ? -11.826 3.077 0.629 1.00 92.44 71 LEU A C 1
ATOM 586 O O . LEU A 1 71 ? -11.630 2.631 1.756 1.00 92.44 71 LEU A O 1
ATOM 590 N N . ASN A 1 72 ? -11.771 2.297 -0.452 1.00 90.62 72 ASN A N 1
ATOM 591 C CA . ASN A 1 72 ? -11.424 0.878 -0.386 1.00 90.62 72 ASN A CA 1
ATOM 592 C C . ASN A 1 72 ? -10.013 0.651 0.171 1.00 90.62 72 ASN A C 1
ATOM 594 O O . ASN A 1 72 ? -9.825 -0.226 1.014 1.00 90.62 72 ASN A O 1
ATOM 598 N N . GLU A 1 73 ? -9.037 1.435 -0.285 1.00 89.88 73 GLU A N 1
ATOM 599 C CA . GLU A 1 73 ? -7.658 1.359 0.197 1.00 89.88 73 GLU A CA 1
ATOM 600 C C . GLU A 1 73 ? -7.551 1.774 1.668 1.00 89.88 73 GLU A C 1
ATOM 602 O O . GLU A 1 73 ? -6.883 1.102 2.452 1.00 89.88 73 GLU A O 1
ATOM 607 N N . MET A 1 74 ? -8.271 2.823 2.075 1.00 93.25 74 MET A N 1
ATOM 608 C CA . MET A 1 74 ? -8.288 3.273 3.466 1.00 93.25 74 MET A CA 1
ATOM 609 C C . MET A 1 74 ? -8.976 2.275 4.402 1.00 93.25 74 MET A C 1
ATOM 611 O O . MET A 1 74 ? -8.455 2.036 5.490 1.00 93.25 74 MET A O 1
ATOM 615 N N . ILE A 1 75 ? -10.078 1.634 3.987 1.00 93.12 75 ILE A N 1
ATOM 616 C CA . ILE A 1 75 ? -10.714 0.545 4.753 1.00 93.12 75 ILE A CA 1
ATOM 617 C C . ILE A 1 75 ? -9.702 -0.567 5.029 1.00 93.12 75 ILE A C 1
ATOM 619 O O . ILE A 1 75 ? -9.580 -1.033 6.164 1.00 93.12 75 ILE A O 1
ATOM 623 N N . GLU A 1 76 ? -8.960 -0.979 4.003 1.00 90.94 76 GLU A N 1
ATOM 624 C CA . GLU A 1 76 ? -7.944 -2.008 4.158 1.00 90.94 76 GLU A CA 1
ATOM 625 C C . GLU A 1 76 ? -6.793 -1.545 5.064 1.00 90.94 76 GLU A C 1
ATOM 627 O O . GLU A 1 76 ? -6.426 -2.269 5.991 1.00 90.94 76 GLU A O 1
ATOM 632 N N . HIS A 1 77 ? -6.257 -0.342 4.846 1.00 91.06 77 HIS A N 1
ATOM 633 C CA . HIS A 1 77 ? -5.178 0.225 5.657 1.00 91.06 77 HIS A CA 1
ATOM 634 C C . HIS A 1 77 ? -5.550 0.273 7.148 1.00 91.06 77 HIS A C 1
ATOM 636 O O . HIS A 1 77 ? -4.799 -0.209 7.995 1.00 91.06 77 HIS A O 1
ATOM 642 N N . HIS A 1 78 ? -6.748 0.772 7.465 1.00 94.62 78 HIS A N 1
ATOM 643 C CA . HIS A 1 78 ? -7.247 0.852 8.839 1.00 94.62 78 HIS A CA 1
ATOM 644 C C . HIS A 1 78 ? -7.418 -0.543 9.452 1.00 94.62 78 HIS A C 1
ATOM 646 O O . HIS A 1 78 ? -7.098 -0.768 10.618 1.00 94.62 78 HIS A O 1
ATOM 652 N N . SER A 1 79 ? -7.850 -1.527 8.656 1.00 92.19 79 SER A N 1
ATOM 653 C CA . SER A 1 79 ? -7.995 -2.908 9.127 1.00 92.19 79 SER A CA 1
ATOM 654 C C . SER A 1 79 ? -6.663 -3.568 9.512 1.00 92.19 79 SER A C 1
ATOM 656 O O . SER A 1 79 ? -6.652 -4.470 10.353 1.00 92.19 79 SER A O 1
ATOM 658 N N . MET A 1 80 ? -5.538 -3.119 8.936 1.00 91.75 80 MET A N 1
ATOM 659 C CA . MET A 1 80 ? -4.204 -3.585 9.331 1.00 91.75 80 MET A CA 1
ATOM 660 C C . MET A 1 80 ? -3.841 -3.073 10.728 1.00 91.75 80 MET A C 1
ATOM 662 O O . MET A 1 80 ? -3.315 -3.834 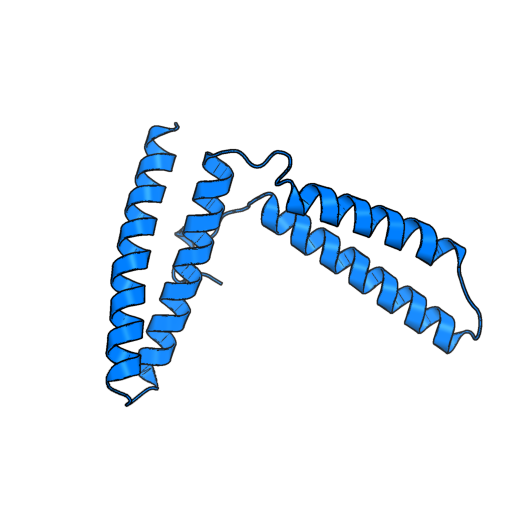11.536 1.00 91.75 80 MET A O 1
ATOM 666 N N . ALA A 1 81 ? -4.174 -1.810 11.026 1.00 92.62 81 ALA A N 1
ATOM 667 C CA . ALA A 1 81 ? -3.939 -1.207 12.335 1.00 92.62 81 ALA A CA 1
ATOM 668 C C . ALA A 1 81 ? -4.717 -1.939 13.439 1.00 92.62 81 ALA A C 1
ATOM 670 O O . ALA A 1 81 ? -4.152 -2.212 14.495 1.00 92.62 81 ALA A O 1
ATOM 671 N N . LEU A 1 82 ? -5.970 -2.333 13.167 1.00 94.44 82 LEU A N 1
ATOM 672 C CA . LEU A 1 82 ? -6.764 -3.165 14.080 1.00 94.44 82 LEU A CA 1
ATOM 673 C C . LEU A 1 82 ? -6.056 -4.486 14.405 1.00 94.44 82 LEU A C 1
ATOM 675 O O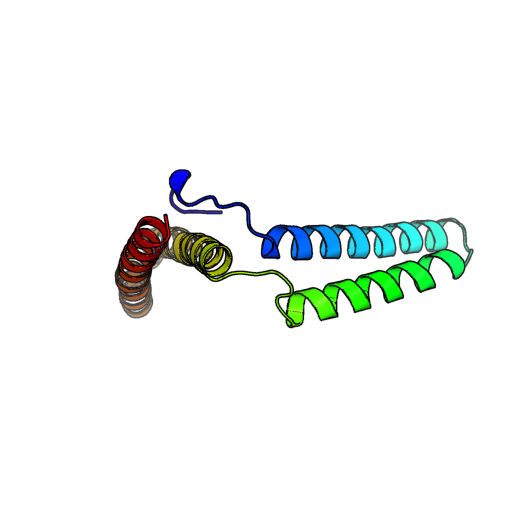 . LEU A 1 82 ? -5.871 -4.806 15.575 1.00 94.44 82 LEU A O 1
ATOM 679 N N . LEU A 1 83 ? -5.587 -5.205 13.378 1.00 93.81 83 LEU A N 1
ATOM 680 C CA . LEU A 1 83 ? -4.869 -6.473 13.546 1.00 93.81 83 LEU A CA 1
ATOM 681 C C . LEU A 1 83 ? -3.617 -6.307 14.423 1.00 93.81 83 LEU A C 1
ATOM 683 O O . LEU A 1 83 ? -3.384 -7.099 15.334 1.00 93.81 83 LEU A O 1
ATOM 687 N N . THR A 1 84 ? -2.797 -5.287 14.153 1.00 95.19 84 THR A N 1
ATOM 688 C CA . THR A 1 84 ? -1.561 -5.057 14.915 1.00 95.19 84 THR A CA 1
ATOM 689 C C . THR A 1 84 ? -1.824 -4.566 16.339 1.00 95.19 84 THR A C 1
ATOM 691 O O . THR A 1 84 ? -1.089 -4.952 17.249 1.00 95.19 84 THR A O 1
ATOM 694 N N . SER A 1 85 ? -2.875 -3.765 16.547 1.00 95.75 85 SER A N 1
ATOM 695 C CA . SER A 1 85 ? -3.296 -3.309 17.877 1.00 95.75 85 SER A CA 1
ATOM 696 C C . SER A 1 85 ? -3.825 -4.468 18.730 1.00 95.75 85 SER A C 1
ATOM 698 O O . SER A 1 85 ? -3.431 -4.610 19.887 1.00 95.75 85 SER A O 1
ATOM 700 N N . ASP A 1 86 ? -4.635 -5.360 18.155 1.00 95.00 86 ASP A N 1
ATOM 701 C CA . ASP A 1 86 ? -5.103 -6.568 18.848 1.00 95.00 86 ASP A CA 1
ATOM 702 C C . ASP A 1 86 ? -3.934 -7.487 19.239 1.00 95.00 86 ASP A C 1
ATOM 704 O O . ASP A 1 86 ? -3.928 -8.095 20.311 1.00 95.00 86 ASP A O 1
ATOM 708 N N . GLU A 1 87 ? -2.911 -7.590 18.388 1.00 95.75 87 GLU A N 1
ATOM 709 C CA . GLU A 1 87 ? -1.725 -8.400 18.667 1.00 95.75 87 GLU A CA 1
ATOM 710 C C . GLU A 1 87 ? -0.827 -7.818 19.765 1.00 95.75 87 GLU A C 1
ATOM 712 O O . GLU A 1 87 ? -0.261 -8.589 20.549 1.00 95.75 87 GLU A O 1
ATOM 717 N N . ILE A 1 88 ? -0.674 -6.490 19.848 1.00 96.12 88 ILE A N 1
ATOM 718 C CA . ILE A 1 88 ? 0.139 -5.875 20.909 1.00 96.12 88 ILE A CA 1
ATOM 719 C C . ILE A 1 88 ? -0.566 -5.940 22.266 1.00 96.12 88 ILE A C 1
ATOM 721 O O . ILE A 1 88 ? 0.104 -6.201 23.267 1.00 96.12 88 ILE A O 1
ATOM 725 N N . LEU A 1 89 ? -1.899 -5.821 22.308 1.00 96.31 89 LEU A N 1
ATOM 726 C CA . LEU A 1 89 ? -2.692 -5.941 23.539 1.00 96.31 89 LEU A CA 1
ATOM 727 C C . LEU A 1 89 ? -2.524 -7.299 24.236 1.00 96.31 89 LEU A C 1
ATOM 729 O O . LEU A 1 89 ? -2.561 -7.374 25.459 1.00 96.31 89 LEU A O 1
ATOM 733 N N . LYS A 1 90 ? -2.260 -8.373 23.481 1.00 95.88 90 LYS A N 1
ATOM 734 C CA . LYS A 1 90 ? -1.992 -9.714 24.039 1.00 95.88 90 LYS A CA 1
ATOM 735 C C . LYS A 1 90 ? -0.622 -9.839 24.716 1.00 95.88 90 LYS A C 1
ATOM 737 O O . LYS A 1 90 ? -0.384 -10.812 25.429 1.00 95.88 90 LYS A O 1
ATOM 742 N N . LYS A 1 91 ? 0.307 -8.923 24.428 1.00 96.44 91 LYS A N 1
ATOM 743 C CA . LYS A 1 91 ? 1.736 -9.045 24.777 1.00 96.44 91 LYS A CA 1
ATOM 744 C C . LYS A 1 91 ? 2.197 -7.957 25.741 1.00 96.44 91 LYS A C 1
ATOM 746 O O . LYS A 1 91 ? 3.078 -8.209 26.562 1.00 96.44 91 LYS A O 1
ATOM 751 N N . THR A 1 92 ? 1.643 -6.754 25.621 1.00 96.00 92 THR A N 1
ATOM 752 C CA . THR A 1 92 ? 2.058 -5.601 26.419 1.00 96.00 92 THR A CA 1
ATOM 753 C C . THR A 1 92 ? 1.480 -5.639 27.834 1.00 96.00 92 THR A C 1
ATOM 755 O O . THR A 1 92 ? 0.412 -6.193 28.077 1.00 96.00 92 THR A O 1
ATOM 758 N N . LYS A 1 93 ? 2.208 -5.035 28.775 1.00 96.50 93 LYS A N 1
ATOM 759 C CA . LYS A 1 93 ? 1.773 -4.785 30.161 1.00 96.50 93 LYS A CA 1
ATOM 760 C C . LYS A 1 93 ? 1.841 -3.300 30.532 1.00 96.50 93 LYS A C 1
ATOM 762 O O . LYS A 1 93 ? 1.608 -2.955 31.680 1.00 96.50 93 LYS A O 1
ATOM 767 N N . ASP A 1 94 ? 2.236 -2.446 29.588 1.00 98.00 94 ASP A N 1
ATOM 768 C CA . ASP A 1 94 ? 2.305 -1.000 29.789 1.00 98.00 94 ASP A CA 1
ATOM 769 C C . ASP A 1 94 ? 0.911 -0.400 29.591 1.00 98.00 94 ASP A C 1
ATOM 771 O O . ASP A 1 94 ? 0.364 -0.451 28.485 1.00 98.00 94 ASP A O 1
ATOM 775 N N . ASP A 1 95 ? 0.356 0.179 30.655 1.00 97.38 95 ASP A N 1
ATOM 776 C CA . ASP A 1 95 ? -0.971 0.798 30.660 1.00 97.38 95 ASP A CA 1
ATOM 777 C C . ASP A 1 95 ? -1.112 1.881 29.579 1.00 97.38 95 ASP A C 1
ATOM 779 O O . ASP A 1 95 ? -2.168 2.001 28.958 1.00 97.38 95 ASP A O 1
ATOM 783 N N . ASN A 1 96 ? -0.044 2.629 29.274 1.00 9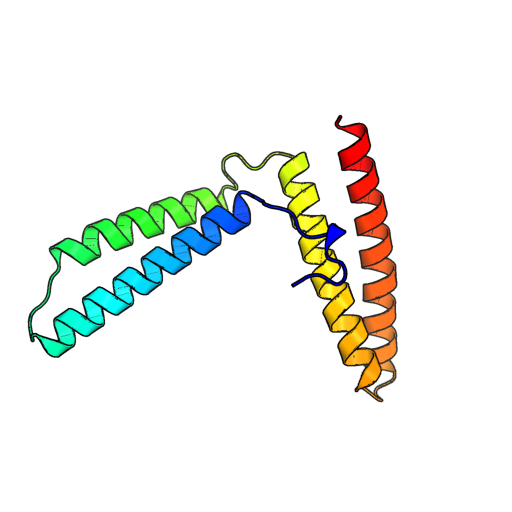7.62 96 ASN A N 1
ATOM 784 C CA . ASN A 1 96 ? -0.083 3.648 28.222 1.00 97.62 96 ASN A CA 1
ATOM 785 C C . ASN A 1 96 ? -0.237 3.015 26.835 1.00 97.62 96 ASN A C 1
ATOM 787 O O . ASN A 1 96 ? -0.974 3.531 25.993 1.00 97.62 96 ASN A O 1
ATOM 791 N N . MET A 1 97 ? 0.435 1.885 26.597 1.00 97.31 97 MET A N 1
ATOM 792 C CA . MET A 1 97 ? 0.316 1.149 25.336 1.00 97.31 97 MET A CA 1
ATOM 793 C C . MET A 1 97 ? -1.060 0.504 25.191 1.00 97.31 97 MET A C 1
ATOM 795 O O . MET A 1 97 ? -1.609 0.511 24.091 1.00 97.31 97 MET A O 1
ATOM 799 N N . ILE A 1 98 ? -1.633 -0.008 26.285 1.00 97.62 98 ILE A N 1
ATOM 800 C CA . ILE A 1 98 ? -2.994 -0.562 26.292 1.00 97.62 98 ILE A CA 1
ATOM 801 C C . ILE A 1 98 ? -4.005 0.526 25.924 1.00 97.62 98 ILE A C 1
ATOM 803 O O . ILE A 1 98 ? -4.789 0.348 24.992 1.00 97.62 98 ILE A O 1
ATOM 807 N N . LEU A 1 99 ? -3.937 1.683 26.590 1.00 97.88 99 LEU A N 1
ATOM 808 C CA . LEU A 1 99 ? -4.8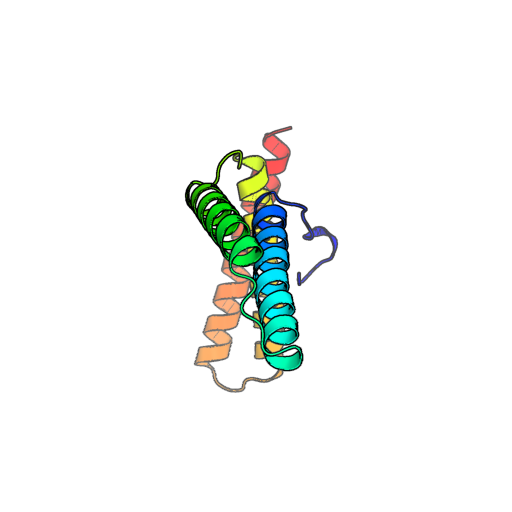26 2.815 26.317 1.00 97.88 99 LEU A CA 1
ATOM 809 C C . LEU A 1 99 ? -4.702 3.319 24.873 1.00 97.88 99 LEU A C 1
ATOM 811 O O . LEU A 1 99 ? -5.712 3.625 24.234 1.00 97.88 99 LEU A O 1
ATOM 815 N N . LEU A 1 100 ? -3.477 3.390 24.344 1.00 97.75 100 LEU A N 1
ATOM 816 C CA . LEU A 1 100 ? -3.236 3.784 22.958 1.00 97.75 100 LEU A CA 1
ATOM 817 C C . LEU A 1 100 ? -3.831 2.771 21.971 1.00 97.75 100 LEU A C 1
ATOM 819 O O . LEU A 1 100 ? -4.552 3.172 21.057 1.00 97.75 100 LEU A O 1
ATOM 823 N N . ALA A 1 101 ? -3.558 1.478 22.153 1.00 97.19 101 ALA A N 1
ATOM 824 C CA . ALA A 1 101 ? -4.050 0.427 21.266 1.00 97.19 101 ALA A CA 1
ATOM 825 C C . ALA A 1 101 ? -5.588 0.363 21.257 1.00 97.19 101 ALA A C 1
ATOM 827 O O . ALA A 1 101 ? -6.187 0.327 20.181 1.00 97.19 101 ALA A O 1
ATOM 828 N N . ASP A 1 102 ? -6.229 0.467 22.424 1.00 97.06 102 ASP A N 1
ATOM 829 C CA . ASP A 1 102 ? -7.691 0.538 22.550 1.00 97.06 102 ASP A CA 1
ATOM 830 C C . ASP A 1 102 ? -8.285 1.764 21.842 1.00 97.06 102 ASP A C 1
ATOM 832 O O . ASP A 1 102 ? -9.336 1.678 21.197 1.00 97.06 102 ASP A O 1
ATOM 836 N N . SER A 1 103 ? -7.625 2.919 21.962 1.00 97.62 103 SER A N 1
ATOM 837 C CA . SER A 1 103 ? -8.039 4.153 21.287 1.00 97.62 103 SER A CA 1
ATOM 838 C C . SER A 1 103 ? -7.958 4.008 19.765 1.00 97.62 103 SER A C 1
ATOM 840 O O . SER A 1 103 ? -8.920 4.329 19.060 1.00 97.62 103 SER A O 1
ATOM 842 N N . ILE A 1 104 ? -6.854 3.441 19.262 1.00 97.31 104 ILE A N 1
ATOM 843 C CA . ILE A 1 104 ? -6.664 3.141 17.837 1.00 97.31 104 ILE A CA 1
ATOM 844 C C . ILE A 1 104 ? -7.762 2.193 17.350 1.00 97.31 104 ILE A C 1
ATOM 846 O O . ILE A 1 104 ? -8.394 2.482 16.336 1.00 97.31 104 ILE A O 1
ATOM 850 N N . ILE A 1 105 ? -8.044 1.107 18.080 1.00 96.62 105 ILE A N 1
ATOM 851 C CA . ILE A 1 105 ? -9.074 0.133 17.692 1.00 96.62 105 ILE A CA 1
ATOM 852 C C . ILE A 1 105 ? -10.441 0.806 17.556 1.00 96.62 105 ILE A C 1
ATOM 854 O O . ILE A 1 105 ? -11.096 0.691 16.518 1.00 96.62 105 ILE A O 1
ATOM 858 N N . LYS A 1 106 ? -10.865 1.560 18.575 1.00 96.75 106 LYS A N 1
ATOM 859 C CA . LYS A 1 106 ? -12.175 2.231 18.577 1.00 96.75 106 LYS A CA 1
ATOM 860 C C . LYS A 1 106 ? -12.287 3.281 17.471 1.00 96.75 106 LYS A C 1
ATOM 862 O O . LYS A 1 106 ? -13.321 3.348 16.801 1.00 96.75 106 LYS A O 1
ATOM 867 N N . GLY A 1 107 ? -11.243 4.087 17.272 1.00 97.38 107 GLY A N 1
ATOM 868 C CA . GLY A 1 107 ? -11.208 5.117 16.233 1.00 97.38 107 GLY A CA 1
ATOM 869 C C . GLY A 1 107 ? -11.279 4.516 14.831 1.00 97.38 107 GLY A C 1
ATOM 870 O O . GLY A 1 107 ? -12.204 4.808 14.071 1.00 97.38 107 GLY A O 1
ATOM 871 N N . GLN A 1 108 ? -10.365 3.595 14.530 1.00 96.69 108 GLN A N 1
ATOM 872 C CA . GLN A 1 108 ? -10.226 3.001 13.202 1.00 96.69 108 GLN A CA 1
ATOM 873 C C . GLN A 1 108 ? -11.440 2.133 12.834 1.00 96.69 108 GLN A C 1
ATOM 875 O O . GLN A 1 108 ? -11.893 2.156 11.690 1.00 96.69 108 GLN A O 1
ATOM 880 N N . GLN A 1 109 ? -12.050 1.427 13.796 1.00 96.00 109 GLN A N 1
ATOM 881 C CA . GLN A 1 109 ? -13.284 0.662 13.565 1.00 96.00 109 GLN A CA 1
ATOM 882 C C . GLN A 1 109 ? -14.469 1.571 13.191 1.00 96.00 109 GLN A C 1
ATOM 884 O O . GLN A 1 109 ? -15.280 1.231 12.317 1.00 96.00 109 GLN A O 1
ATOM 889 N N . LYS A 1 110 ? -14.577 2.742 13.833 1.00 97.19 110 LYS A N 1
ATOM 890 C CA . LYS A 1 110 ? -15.599 3.743 13.505 1.00 97.19 110 LYS A CA 1
ATOM 891 C C . LYS A 1 110 ? -15.378 4.307 12.101 1.00 97.19 110 LYS A C 1
ATOM 893 O O . LYS A 1 110 ? -16.329 4.373 11.323 1.00 97.19 110 LYS A O 1
ATOM 898 N N . GLU A 1 111 ? -14.140 4.652 11.759 1.00 97.44 111 GLU A N 1
ATOM 899 C CA . GLU A 1 111 ? -13.767 5.156 10.431 1.00 97.44 111 GLU A CA 1
ATOM 900 C C . GLU A 1 111 ? -14.054 4.127 9.331 1.00 97.44 111 GLU A C 1
ATOM 902 O O . GLU A 1 111 ? -14.690 4.463 8.333 1.00 97.44 111 GLU A O 1
ATOM 907 N N . ILE A 1 112 ? -13.710 2.850 9.541 1.00 95.19 112 ILE A N 1
ATOM 908 C CA . ILE A 1 112 ? -14.053 1.757 8.614 1.00 95.19 112 ILE A CA 1
ATOM 909 C C . ILE A 1 112 ? -15.562 1.682 8.376 1.00 95.19 112 ILE A C 1
ATOM 911 O O . ILE A 1 112 ? -15.998 1.513 7.237 1.00 95.19 112 ILE A O 1
ATOM 915 N N . SER A 1 113 ? -16.366 1.806 9.432 1.00 95.19 113 SER A N 1
ATOM 916 C CA . SER A 1 113 ? -17.827 1.735 9.324 1.00 95.19 113 SER A CA 1
ATOM 917 C C . SER A 1 113 ? -18.382 2.886 8.477 1.00 95.19 113 SER A C 1
ATOM 919 O O . SER A 1 113 ? -19.203 2.654 7.589 1.00 95.19 113 SER A O 1
ATOM 921 N N . ILE A 1 114 ? -17.870 4.103 8.687 1.00 96.75 114 ILE A N 1
ATOM 922 C CA . ILE A 1 114 ? -18.220 5.293 7.897 1.00 96.75 114 ILE A CA 1
ATOM 923 C C . ILE A 1 114 ? -17.833 5.095 6.426 1.00 96.75 114 ILE A C 1
ATOM 925 O O . ILE A 1 114 ? -18.663 5.282 5.537 1.00 96.75 114 ILE A O 1
ATOM 929 N N . MET A 1 115 ? -16.599 4.664 6.154 1.00 95.75 115 MET A N 1
ATOM 930 C CA . MET A 1 115 ? -16.120 4.454 4.785 1.00 95.75 115 MET A CA 1
ATOM 931 C C . MET A 1 115 ? -16.903 3.349 4.063 1.00 95.75 115 MET A C 1
ATOM 933 O O . MET A 1 115 ? -17.249 3.507 2.893 1.00 95.75 115 MET A O 1
ATOM 937 N N . LYS A 1 116 ? -17.245 2.248 4.749 1.00 93.69 116 LYS A N 1
ATOM 938 C CA . LYS A 1 116 ? -18.092 1.182 4.183 1.00 93.69 116 LYS A CA 1
ATOM 939 C C . LYS A 1 116 ? -19.469 1.713 3.785 1.00 93.69 116 LYS A C 1
ATOM 941 O O . LYS A 1 116 ? -19.946 1.374 2.704 1.00 93.69 116 LYS A O 1
ATOM 946 N N . GLN A 1 117 ? -20.072 2.564 4.614 1.00 95.44 117 GLN A N 1
ATOM 947 C CA . GLN A 1 117 ? -21.352 3.200 4.305 1.00 95.44 117 GLN A CA 1
ATOM 948 C C . GLN A 1 117 ? -21.237 4.161 3.111 1.00 95.44 117 GLN A C 1
ATOM 950 O O . GLN A 1 117 ? -22.081 4.132 2.220 1.00 95.44 117 GLN A O 1
ATOM 955 N N . MET A 1 118 ? -20.171 4.966 3.042 1.00 95.44 118 MET A N 1
ATOM 956 C CA . MET A 1 118 ? -19.910 5.840 1.891 1.00 95.44 118 MET A CA 1
ATOM 957 C C . MET A 1 118 ? -19.793 5.038 0.590 1.00 95.44 118 MET A C 1
ATOM 959 O O . MET A 1 118 ? -20.451 5.374 -0.388 1.00 95.44 118 MET A O 1
ATOM 963 N N . VAL A 1 119 ? -19.036 3.935 0.592 1.00 92.38 119 VAL A N 1
ATOM 964 C CA . VAL A 1 119 ? -18.895 3.059 -0.584 1.00 92.38 119 VAL A CA 1
ATOM 965 C C . VAL A 1 119 ? -20.230 2.435 -1.002 1.00 92.38 119 VAL A C 1
ATOM 967 O O . VAL A 1 119 ? -20.471 2.290 -2.199 1.00 92.38 119 VAL A O 1
ATOM 970 N N . GLN A 1 120 ? -21.093 2.067 -0.049 1.00 90.88 120 GLN A N 1
ATOM 971 C CA . GLN A 1 120 ? -22.437 1.550 -0.343 1.00 90.88 120 GLN A CA 1
ATOM 972 C C . GLN A 1 120 ? -23.342 2.616 -0.969 1.00 90.88 120 GLN A C 1
ATOM 974 O O . GLN A 1 120 ? -24.070 2.307 -1.900 1.00 90.88 120 GLN A O 1
ATOM 979 N N . ASN A 1 121 ? -23.259 3.866 -0.511 1.00 90.88 121 ASN A N 1
ATOM 980 C CA . ASN A 1 121 ? -24.062 4.972 -1.042 1.00 90.88 121 ASN A CA 1
ATOM 981 C C . ASN A 1 121 ? -23.583 5.480 -2.415 1.00 90.88 121 ASN A C 1
ATOM 983 O O . ASN A 1 121 ? -24.289 6.243 -3.063 1.00 90.88 121 ASN A O 1
ATOM 987 N N . MET A 1 122 ? -22.381 5.087 -2.844 1.00 85.06 122 MET A N 1
ATOM 988 C CA . MET A 1 122 ? -21.816 5.388 -4.166 1.00 85.06 122 MET A CA 1
ATOM 989 C C . MET A 1 122 ? -22.214 4.353 -5.237 1.00 85.06 122 MET A C 1
ATOM 991 O O . MET A 1 122 ? -21.615 4.344 -6.316 1.00 85.06 122 MET A O 1
ATOM 995 N N . SER A 1 123 ? -23.136 3.431 -4.924 1.00 58.19 123 SER A N 1
ATOM 996 C CA . SER A 1 123 ? -23.662 2.440 -5.874 1.00 58.19 123 SER A CA 1
ATOM 997 C C . SER A 1 123 ? -24.683 3.036 -6.829 1.00 58.19 123 SER A C 1
ATOM 999 O O . SER A 1 123 ? -25.637 3.660 -6.313 1.00 58.19 123 SER A O 1
#